Protein AF-A0A927DKB2-F1 (afdb_monomer_lite)

Secondary structure (DSSP, 8-state):
--SSGGGGGGSS-HHHHHHHHHHHHHHHHHHHHHHHHHHHHHHHHHHHHHHHHHHHHHHHHHHHT-HHHHHHHHHHHHHHHHHHHHHHT---

Radius of gyration: 25.29 Å; chains: 1; bounding box: 46×24×72 Å

Structure (mmCIF, N/CA/C/O backbone):
data_AF-A0A927DKB2-F1
#
_entry.id   AF-A0A927DKB2-F1
#
loop_
_atom_site.group_PDB
_atom_site.id
_atom_site.type_symbol
_atom_site.label_atom_id
_atom_site.label_alt_id
_atom_site.label_comp_id
_atom_site.label_asym_id
_atom_site.label_entity_id
_atom_site.label_seq_id
_atom_site.pdbx_PDB_ins_code
_atom_site.Cartn_x
_atom_site.Cartn_y
_atom_site.Cartn_z
_atom_site.occupancy
_atom_site.B_iso_or_equiv
_atom_site.auth_seq_id
_atom_site.auth_comp_id
_atom_site.auth_asym_id
_atom_site.auth_atom_id
_atom_site.pdbx_PDB_model_num
ATOM 1 N N . MET A 1 1 ? 25.468 12.062 -27.388 1.00 48.03 1 MET A N 1
ATOM 2 C CA . MET A 1 1 ? 24.693 10.964 -28.015 1.00 48.03 1 MET A CA 1
ATOM 3 C C . MET A 1 1 ? 23.628 11.417 -29.028 1.00 48.03 1 MET A C 1
ATOM 5 O O . MET A 1 1 ? 23.107 10.570 -29.729 1.00 48.03 1 MET A O 1
ATOM 9 N N . GLN A 1 2 ? 23.324 12.715 -29.195 1.00 50.22 2 GLN A N 1
ATOM 10 C CA . GLN A 1 2 ? 22.461 13.201 -30.299 1.00 50.22 2 GLN A CA 1
ATOM 11 C C . GLN A 1 2 ? 23.221 13.535 -31.597 1.00 50.22 2 GLN A C 1
ATOM 13 O O . GLN A 1 2 ? 22.604 13.713 -32.638 1.00 50.22 2 GLN A O 1
ATOM 18 N N . ARG A 1 3 ? 24.560 13.607 -31.554 1.00 53.00 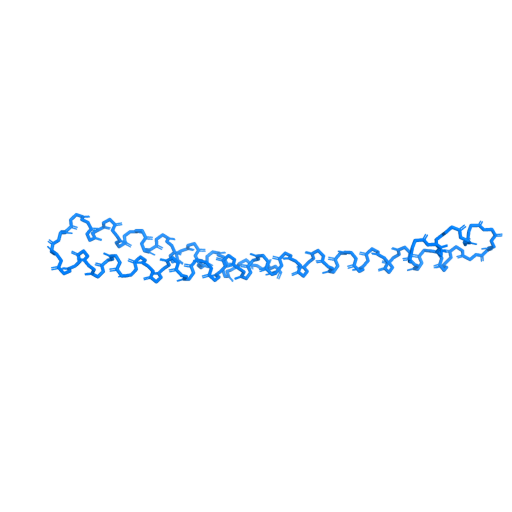3 ARG A N 1
ATOM 19 C CA . ARG A 1 3 ? 25.395 14.049 -32.687 1.00 53.00 3 ARG A CA 1
ATOM 20 C C . ARG A 1 3 ? 25.713 12.970 -33.727 1.00 53.00 3 ARG A C 1
ATOM 22 O O . ARG A 1 3 ? 26.120 13.321 -34.824 1.00 53.00 3 ARG A O 1
ATOM 29 N N . GLU A 1 4 ? 25.521 11.688 -33.421 1.00 51.84 4 GLU A N 1
ATOM 30 C CA . GLU A 1 4 ? 25.886 10.602 -34.351 1.00 51.84 4 GLU A CA 1
ATOM 31 C C . GLU A 1 4 ? 24.764 10.230 -35.331 1.00 51.84 4 GLU A C 1
ATOM 33 O O . GLU A 1 4 ? 25.028 9.651 -36.381 1.00 51.84 4 GLU A O 1
ATOM 38 N N . ILE A 1 5 ? 23.520 10.622 -35.037 1.00 53.00 5 ILE A N 1
ATOM 39 C CA . ILE A 1 5 ? 22.356 10.353 -35.897 1.00 53.00 5 ILE A CA 1
ATOM 40 C C . ILE A 1 5 ? 22.413 11.210 -37.173 1.00 53.00 5 ILE A C 1
ATOM 42 O O . ILE A 1 5 ? 22.030 10.746 -38.241 1.00 53.00 5 ILE A O 1
ATOM 46 N N . SER A 1 6 ? 22.961 12.426 -37.096 1.00 53.16 6 SER A N 1
ATOM 47 C CA . SER A 1 6 ? 22.982 13.378 -38.217 1.00 53.16 6 SER A CA 1
ATOM 48 C C . SER A 1 6 ? 24.091 13.135 -39.251 1.00 53.16 6 SER A C 1
ATOM 50 O O . SER A 1 6 ? 24.076 13.767 -40.301 1.00 53.16 6 SER A O 1
ATOM 52 N N . TYR A 1 7 ? 25.060 12.246 -38.992 1.00 49.22 7 TYR A N 1
ATOM 53 C CA . TYR A 1 7 ? 26.189 12.009 -39.911 1.00 49.22 7 TYR A CA 1
ATOM 54 C C . TYR A 1 7 ? 25.989 10.791 -40.836 1.00 49.22 7 TYR A C 1
ATOM 56 O O . TYR A 1 7 ? 26.715 10.624 -41.814 1.00 49.22 7 TYR A O 1
ATOM 64 N N . ALA A 1 8 ? 24.992 9.941 -40.567 1.00 52.28 8 ALA A N 1
ATOM 65 C CA . ALA A 1 8 ? 24.772 8.695 -41.307 1.00 52.28 8 ALA A CA 1
ATOM 66 C C . ALA A 1 8 ? 23.892 8.838 -42.568 1.00 52.28 8 ALA A C 1
ATOM 68 O O . ALA A 1 8 ? 23.771 7.880 -43.325 1.00 52.28 8 ALA A O 1
ATOM 69 N N . GLU A 1 9 ? 23.312 10.014 -42.838 1.00 51.03 9 GLU A N 1
ATOM 70 C CA . GLU A 1 9 ? 22.420 10.228 -43.994 1.00 51.03 9 GLU A CA 1
ATOM 71 C C . GLU A 1 9 ? 23.150 10.314 -45.350 1.00 51.03 9 GLU A C 1
ATOM 73 O O . GLU A 1 9 ? 22.509 10.209 -46.391 1.00 51.03 9 GLU A O 1
ATOM 78 N N . LYS A 1 10 ? 24.483 10.476 -45.377 1.00 54.16 10 LYS A N 1
ATOM 79 C CA . LYS A 1 10 ? 25.239 10.715 -46.627 1.00 54.16 10 LYS A CA 1
ATOM 80 C C . LYS A 1 10 ? 26.025 9.532 -47.190 1.00 54.16 10 LYS A C 1
ATOM 82 O O . LYS A 1 10 ? 26.534 9.631 -48.303 1.00 54.16 10 LYS A O 1
ATOM 87 N N . HIS A 1 11 ? 26.112 8.415 -46.476 1.00 55.72 11 HIS A N 1
ATOM 88 C CA . HIS A 1 11 ? 26.804 7.222 -46.961 1.00 55.72 11 HIS A CA 1
ATOM 89 C C . HIS A 1 11 ? 25.939 5.997 -46.706 1.00 55.72 11 HIS A C 1
ATOM 91 O O . HIS A 1 11 ? 25.433 5.852 -45.603 1.00 55.72 11 HIS A O 1
ATOM 97 N N . ASN A 1 12 ? 25.802 5.152 -47.728 1.00 53.62 12 ASN A N 1
ATOM 98 C CA . ASN A 1 12 ? 25.053 3.895 -47.868 1.00 53.62 12 ASN A CA 1
ATOM 99 C C . ASN A 1 12 ? 25.103 2.915 -46.657 1.00 53.62 12 ASN A C 1
ATOM 101 O O . ASN A 1 12 ? 25.556 1.783 -46.775 1.00 53.62 12 ASN A O 1
ATOM 105 N N . ASN A 1 13 ? 24.656 3.354 -45.479 1.00 60.00 13 ASN A N 1
ATOM 106 C CA . ASN A 1 13 ? 24.736 2.680 -44.178 1.00 60.00 13 ASN A CA 1
ATOM 107 C C . ASN A 1 13 ? 23.368 2.696 -43.472 1.00 60.00 13 ASN A C 1
ATOM 109 O O . ASN A 1 13 ? 23.276 2.819 -42.249 1.00 60.00 13 ASN A O 1
ATOM 113 N N . GLN A 1 14 ? 22.295 2.562 -44.252 1.00 65.06 14 GLN A N 1
ATOM 114 C CA . GLN A 1 14 ? 20.909 2.520 -43.772 1.00 65.06 14 GLN A CA 1
ATOM 115 C C . GLN A 1 14 ? 20.720 1.455 -42.678 1.00 65.06 14 GLN A C 1
ATOM 117 O O . GLN A 1 14 ? 20.177 1.752 -41.620 1.00 65.06 14 GLN A O 1
ATOM 122 N N . HIS A 1 15 ? 21.330 0.276 -42.843 1.00 71.81 15 HIS A N 1
ATOM 123 C CA . HIS A 1 15 ? 21.340 -0.783 -41.826 1.00 71.81 15 HIS A CA 1
ATOM 124 C C . HIS A 1 15 ? 21.939 -0.354 -40.477 1.00 71.81 15 HIS A C 1
ATOM 126 O O . HIS A 1 15 ? 21.433 -0.730 -39.420 1.00 71.81 15 HIS A O 1
ATOM 132 N N . ARG A 1 16 ? 23.013 0.445 -40.489 1.00 70.06 16 ARG A N 1
ATOM 133 C CA . ARG A 1 16 ? 23.656 0.937 -39.261 1.00 70.06 16 ARG A CA 1
ATOM 134 C C . ARG A 1 16 ? 22.792 1.998 -38.580 1.00 70.06 16 ARG A C 1
ATOM 136 O O . ARG A 1 16 ? 22.708 2.025 -37.356 1.00 70.06 16 ARG A O 1
ATOM 143 N N . PHE A 1 17 ? 22.127 2.843 -39.363 1.00 68.75 17 PHE A N 1
ATOM 144 C CA . PHE A 1 17 ? 21.180 3.836 -38.861 1.00 68.75 17 PHE A CA 1
ATOM 145 C C . PHE A 1 17 ? 19.924 3.191 -38.254 1.00 68.75 17 PHE A C 1
ATOM 147 O O . PHE A 1 17 ? 19.519 3.563 -37.151 1.00 68.75 17 PHE A O 1
ATOM 154 N N . ASP A 1 18 ? 19.360 2.176 -38.910 1.00 76.94 18 ASP A N 1
ATOM 155 C CA . ASP A 1 18 ? 18.213 1.419 -38.397 1.00 76.94 18 ASP A CA 1
ATOM 156 C C . ASP A 1 18 ? 18.572 0.643 -37.123 1.00 76.94 18 ASP A C 1
ATOM 158 O O . ASP A 1 18 ? 17.795 0.632 -36.167 1.00 76.94 18 ASP A O 1
ATOM 162 N N . GLY A 1 19 ? 19.784 0.079 -37.053 1.00 78.81 19 GLY A N 1
ATOM 163 C CA . GLY A 1 19 ? 20.314 -0.555 -35.843 1.00 78.81 19 GLY A CA 1
ATOM 164 C C . GLY A 1 19 ? 20.432 0.415 -34.663 1.00 78.81 19 GLY A C 1
ATOM 165 O O . GLY A 1 19 ? 20.017 0.087 -33.553 1.00 78.81 19 GLY A O 1
ATOM 166 N N . LEU A 1 20 ? 20.918 1.638 -34.898 1.00 79.38 20 LEU A N 1
ATOM 167 C CA . LEU A 1 20 ? 20.999 2.678 -33.864 1.00 79.38 20 LEU A CA 1
ATOM 168 C C . LEU A 1 20 ? 19.614 3.158 -33.413 1.00 79.38 20 LEU A C 1
ATOM 170 O O . LEU A 1 20 ? 19.390 3.343 -32.217 1.00 79.38 20 LEU A O 1
ATOM 174 N N . LYS A 1 21 ? 18.662 3.328 -34.341 1.00 79.69 21 LYS A N 1
ATOM 175 C CA . LYS A 1 21 ? 17.270 3.658 -33.997 1.00 79.69 21 LYS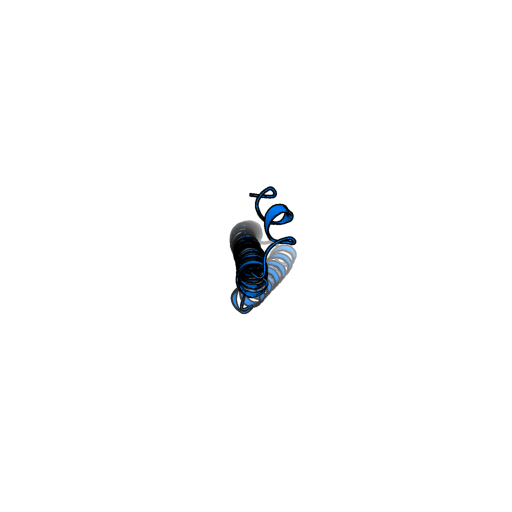 A CA 1
ATOM 176 C C . LYS A 1 21 ? 16.609 2.555 -33.173 1.00 79.69 21 LYS A C 1
ATOM 178 O O . LYS A 1 21 ? 15.923 2.870 -32.202 1.00 79.69 21 LYS A O 1
ATOM 183 N N . LYS A 1 22 ? 16.825 1.287 -33.536 1.00 82.50 22 LYS A N 1
ATOM 184 C CA . LYS A 1 22 ? 16.318 0.130 -32.791 1.00 82.50 22 LYS A CA 1
ATOM 185 C C . LY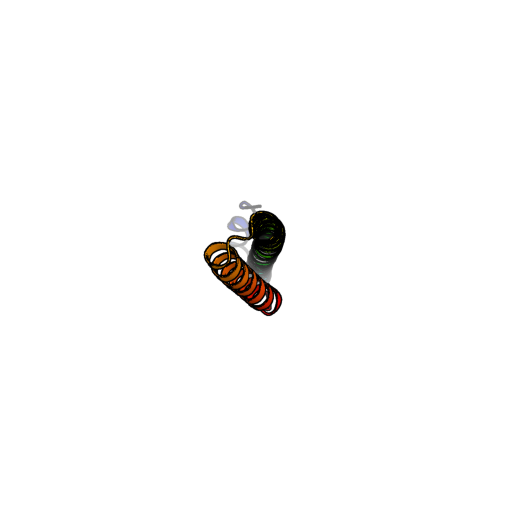S A 1 22 ? 16.914 0.079 -31.385 1.00 82.50 22 LYS A C 1
ATOM 187 O O . LYS A 1 22 ? 16.150 0.051 -30.430 1.00 82.50 22 LYS A O 1
ATOM 192 N N . ALA A 1 23 ? 18.235 0.184 -31.254 1.00 79.19 23 ALA A N 1
ATOM 193 C CA . ALA A 1 23 ? 18.905 0.206 -29.954 1.00 79.19 23 ALA A CA 1
ATOM 194 C C . ALA A 1 23 ? 18.424 1.375 -29.076 1.00 79.19 23 ALA A C 1
ATOM 196 O O . ALA A 1 23 ? 18.165 1.204 -27.889 1.00 79.19 23 ALA A O 1
ATOM 197 N N . LEU A 1 24 ? 18.236 2.564 -29.660 1.00 78.88 24 LEU A N 1
ATOM 198 C CA . LEU A 1 24 ? 17.705 3.717 -28.932 1.00 78.88 24 LEU A CA 1
ATOM 199 C C . LEU A 1 24 ? 16.270 3.481 -28.446 1.00 78.88 24 LEU A C 1
ATOM 201 O O . LEU A 1 24 ? 15.919 3.919 -27.351 1.00 78.88 24 LEU A O 1
ATOM 205 N N . ARG A 1 25 ? 15.438 2.823 -29.259 1.00 81.88 25 ARG A N 1
ATOM 206 C CA . ARG A 1 25 ? 14.074 2.459 -28.875 1.00 81.88 25 ARG A CA 1
ATOM 207 C C . ARG A 1 25 ? 14.079 1.418 -27.760 1.00 81.88 25 ARG A C 1
ATOM 209 O O . ARG A 1 25 ? 13.428 1.646 -26.756 1.00 81.88 25 ARG A O 1
ATOM 216 N N . GLU A 1 26 ? 14.871 0.359 -27.886 1.00 80.50 26 GLU A N 1
ATOM 21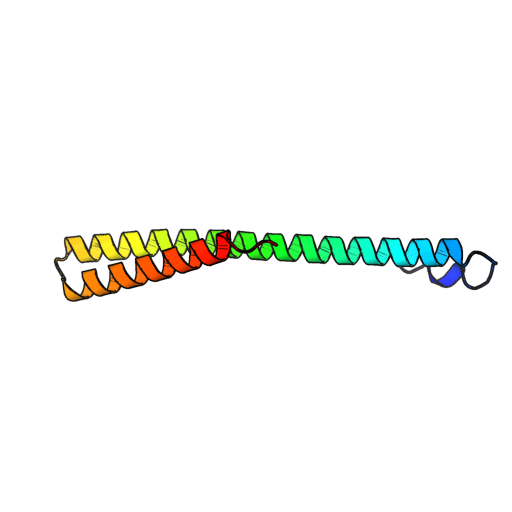7 C CA . GLU A 1 26 ? 14.986 -0.691 -26.866 1.00 80.50 26 GLU A CA 1
ATOM 218 C C . GLU A 1 26 ? 15.477 -0.142 -25.520 1.00 80.50 26 GLU A C 1
ATOM 220 O O . GLU A 1 26 ? 14.923 -0.487 -24.481 1.00 80.50 26 GLU A O 1
ATOM 225 N N . VAL A 1 27 ? 16.455 0.773 -25.520 1.00 78.31 27 VAL A N 1
ATOM 226 C CA . VAL A 1 27 ? 16.905 1.441 -24.286 1.00 78.31 27 VAL A CA 1
ATOM 227 C C . VAL A 1 27 ? 15.778 2.268 -23.664 1.00 78.31 27 VAL A C 1
ATOM 229 O O . VAL A 1 27 ? 15.568 2.197 -22.457 1.00 78.31 27 VAL A O 1
ATOM 232 N N . LYS A 1 28 ? 15.029 3.036 -24.464 1.00 76.19 28 LYS A N 1
ATOM 233 C CA . LYS A 1 28 ? 13.896 3.832 -23.963 1.00 76.19 28 LYS A CA 1
ATOM 234 C C . LYS A 1 28 ? 12.763 2.961 -23.424 1.00 76.19 28 LYS A C 1
ATOM 236 O O . LYS A 1 28 ? 12.228 3.271 -22.360 1.00 76.19 28 LYS A O 1
ATOM 241 N N . ASP A 1 29 ? 12.418 1.898 -24.139 1.00 77.19 29 ASP A N 1
ATOM 242 C CA . ASP A 1 29 ? 11.357 0.967 -23.759 1.00 77.19 29 ASP A CA 1
ATOM 243 C C . ASP A 1 29 ? 11.741 0.245 -22.453 1.00 77.19 29 ASP A C 1
ATOM 245 O O . ASP A 1 29 ? 10.961 0.252 -21.504 1.00 77.19 29 ASP A O 1
ATOM 249 N N . ASN A 1 30 ? 12.983 -0.242 -22.331 1.00 77.00 30 ASN A N 1
ATOM 250 C CA . ASN A 1 30 ? 13.489 -0.868 -21.103 1.00 77.00 30 ASN A CA 1
ATOM 251 C C . ASN A 1 30 ? 13.543 0.112 -19.914 1.00 77.00 30 ASN A C 1
ATOM 253 O O . ASN A 1 30 ? 13.145 -0.222 -18.802 1.00 77.00 30 ASN A O 1
ATOM 257 N N . CYS A 1 31 ? 13.983 1.357 -20.128 1.00 75.50 31 CYS A N 1
ATOM 258 C CA . CYS A 1 31 ? 13.946 2.372 -19.071 1.00 75.50 31 CYS A CA 1
ATOM 259 C C . CYS A 1 31 ? 12.513 2.686 -18.609 1.00 75.50 31 CYS A C 1
ATOM 261 O O . CYS A 1 31 ? 12.300 2.955 -17.428 1.00 75.50 31 CYS A O 1
ATOM 263 N N . THR A 1 32 ? 11.539 2.661 -19.524 1.00 80.94 32 THR A N 1
ATOM 264 C CA . THR A 1 32 ? 10.124 2.900 -19.202 1.00 80.94 32 THR A CA 1
ATOM 265 C C . THR A 1 32 ? 9.545 1.743 -18.388 1.00 80.94 32 THR A C 1
ATOM 267 O O . THR A 1 32 ? 8.884 1.991 -17.382 1.00 80.94 32 THR A O 1
ATOM 270 N N . ASP A 1 33 ? 9.857 0.501 -18.768 1.00 84.19 33 ASP A N 1
ATOM 271 C CA . ASP A 1 33 ? 9.484 -0.717 -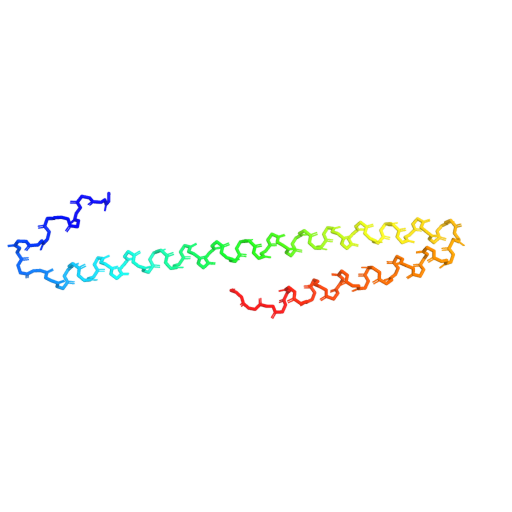18.033 1.00 84.19 33 ASP A CA 1
ATOM 272 C C . ASP A 1 33 ? 10.081 -0.728 -16.618 1.00 84.19 33 ASP A C 1
ATOM 274 O O . ASP A 1 33 ? 9.376 -0.896 -15.624 1.00 84.19 33 ASP A O 1
ATOM 278 N N . SER A 1 34 ? 11.379 -0.426 -16.505 1.00 85.50 34 SER A N 1
ATOM 279 C CA . SER A 1 34 ? 12.072 -0.356 -15.217 1.00 85.50 34 SER A CA 1
ATOM 280 C C . SER A 1 34 ? 11.456 0.687 -14.284 1.00 85.50 34 SER A C 1
ATOM 282 O O . SER A 1 34 ? 11.273 0.413 -13.097 1.00 85.50 34 SER A O 1
ATOM 284 N N . LYS A 1 35 ? 11.096 1.862 -14.815 1.00 88.56 35 LYS A N 1
ATOM 285 C CA . LYS A 1 35 ? 10.420 2.896 -14.029 1.00 88.56 35 LYS A CA 1
ATOM 286 C C . LYS A 1 35 ? 9.026 2.448 -13.588 1.00 88.56 35 LYS A C 1
ATOM 288 O O . LYS A 1 35 ? 8.685 2.624 -12.427 1.00 88.56 35 LYS A O 1
ATOM 293 N N . LEU A 1 36 ? 8.250 1.832 -14.479 1.00 89.31 36 LEU A N 1
ATOM 294 C CA . LEU A 1 36 ? 6.913 1.335 -14.151 1.00 89.31 36 LEU A CA 1
ATOM 295 C C . LEU A 1 36 ? 6.950 0.303 -13.015 1.00 89.31 36 LEU A C 1
ATOM 297 O O . LEU A 1 36 ? 6.126 0.365 -12.103 1.00 89.31 36 LEU A O 1
ATOM 301 N N . ARG A 1 37 ? 7.935 -0.602 -13.032 1.00 89.88 37 ARG A N 1
ATOM 302 C CA . ARG A 1 37 ? 8.159 -1.567 -11.945 1.00 89.88 37 ARG A CA 1
ATOM 303 C C . ARG A 1 37 ? 8.554 -0.901 -10.635 1.00 89.88 37 ARG A C 1
ATOM 305 O O . ARG A 1 37 ? 8.054 -1.306 -9.591 1.00 89.88 37 ARG A O 1
ATOM 312 N N . ALA A 1 38 ? 9.422 0.108 -10.680 1.00 92.00 38 ALA A N 1
ATOM 313 C CA . ALA A 1 38 ? 9.818 0.853 -9.488 1.00 92.00 38 ALA A CA 1
ATOM 314 C C . ALA A 1 38 ? 8.616 1.573 -8.853 1.00 92.00 38 ALA A C 1
ATOM 316 O O . ALA A 1 38 ? 8.346 1.369 -7.672 1.00 92.00 38 ALA A O 1
ATOM 317 N N . ASP A 1 39 ? 7.837 2.307 -9.655 1.00 91.94 39 ASP A N 1
ATOM 318 C CA . ASP A 1 39 ? 6.618 2.993 -9.203 1.00 91.94 39 ASP A CA 1
ATOM 319 C C . ASP A 1 39 ? 5.589 1.990 -8.636 1.00 91.94 39 ASP A C 1
ATOM 321 O O . ASP A 1 39 ? 4.823 2.292 -7.720 1.00 91.94 39 ASP A O 1
ATOM 325 N N . HIS A 1 40 ? 5.539 0.772 -9.185 1.00 93.50 40 HIS A N 1
ATOM 326 C CA . HIS A 1 40 ? 4.670 -0.286 -8.679 1.00 93.50 40 HIS A CA 1
ATOM 327 C C . HIS A 1 40 ? 5.138 -0.842 -7.326 1.00 93.50 40 HIS A C 1
ATOM 329 O O . HIS A 1 40 ? 4.321 -1.022 -6.421 1.00 93.50 40 HIS A O 1
ATOM 335 N N . GLN A 1 41 ? 6.441 -1.078 -7.165 1.00 93.94 41 GLN A N 1
ATOM 336 C CA . GLN A 1 41 ? 7.023 -1.518 -5.895 1.00 93.94 41 GLN A CA 1
ATOM 337 C C . GLN A 1 41 ? 6.857 -0.468 -4.793 1.00 93.94 41 GLN A C 1
ATOM 339 O O . GLN A 1 41 ? 6.564 -0.835 -3.656 1.00 93.94 41 GLN A O 1
ATOM 344 N N . GLU A 1 42 ? 6.988 0.817 -5.128 1.00 95.81 42 GLU A N 1
ATOM 345 C CA . GLU A 1 42 ? 6.730 1.927 -4.205 1.00 95.81 42 GLU A CA 1
ATOM 346 C C . GLU A 1 42 ? 5.286 1.889 -3.691 1.00 95.81 42 GLU A C 1
ATOM 348 O O . GLU A 1 42 ? 5.071 1.847 -2.484 1.00 95.81 42 GLU A O 1
ATOM 353 N N . LYS A 1 43 ? 4.296 1.744 -4.582 1.00 95.75 43 LYS A N 1
ATOM 354 C CA . LYS A 1 43 ? 2.881 1.609 -4.185 1.00 95.75 43 LYS A CA 1
ATOM 355 C C . LYS A 1 43 ? 2.618 0.408 -3.279 1.00 95.75 43 LYS A C 1
ATOM 357 O O . LYS A 1 43 ? 1.800 0.489 -2.368 1.00 95.75 43 LYS A O 1
ATOM 362 N N . ILE A 1 44 ? 3.288 -0.720 -3.522 1.00 96.06 44 ILE A N 1
ATOM 363 C CA . ILE A 1 44 ? 3.187 -1.895 -2.645 1.00 96.06 44 ILE A CA 1
ATOM 364 C C . ILE A 1 44 ? 3.747 -1.581 -1.253 1.00 96.06 44 ILE A C 1
ATOM 366 O O . ILE A 1 44 ? 3.166 -2.015 -0.257 1.00 96.06 44 ILE A O 1
ATOM 370 N N . ALA A 1 45 ? 4.867 -0.859 -1.171 1.00 97.12 45 ALA A N 1
ATOM 371 C CA . ALA A 1 45 ? 5.455 -0.454 0.102 1.00 97.12 45 ALA A CA 1
ATOM 372 C C . ALA A 1 45 ? 4.528 0.507 0.863 1.00 97.12 45 ALA A C 1
ATOM 374 O O . ALA A 1 45 ? 4.191 0.230 2.011 1.00 97.12 45 ALA A O 1
ATOM 375 N N . GLU A 1 46 ? 4.020 1.545 0.194 1.00 97.31 4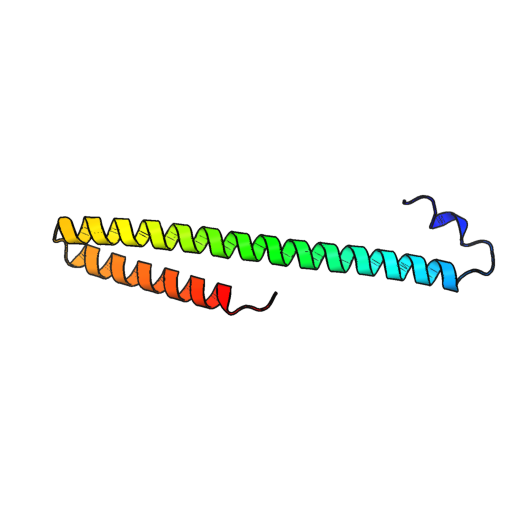6 GLU A N 1
ATOM 376 C CA . GLU A 1 46 ? 3.051 2.489 0.767 1.00 97.31 46 GLU A CA 1
ATOM 377 C C . GLU A 1 46 ? 1.796 1.773 1.290 1.00 97.31 46 GLU A C 1
ATOM 379 O O . GLU A 1 46 ? 1.346 2.025 2.407 1.00 97.31 46 GLU A O 1
ATOM 384 N N . GLN A 1 47 ? 1.255 0.815 0.527 1.00 97.88 47 GLN A N 1
ATOM 385 C CA . GLN A 1 47 ? 0.076 0.062 0.954 1.00 97.88 47 GLN A CA 1
ATOM 386 C C . GLN A 1 47 ? 0.354 -0.821 2.181 1.00 97.88 47 GLN A C 1
ATOM 388 O O . GLN A 1 47 ? -0.525 -1.008 3.029 1.00 97.88 47 GLN A O 1
ATOM 393 N N . LYS A 1 48 ? 1.568 -1.378 2.294 1.00 97.44 48 LYS A N 1
ATOM 394 C CA . LYS A 1 48 ? 1.997 -2.149 3.472 1.00 97.44 48 LYS A CA 1
ATOM 395 C C . LYS A 1 48 ? 2.101 -1.264 4.710 1.00 97.44 48 LYS A C 1
ATOM 397 O O . LYS A 1 48 ? 1.664 -1.697 5.780 1.00 97.44 48 LYS A O 1
ATOM 402 N N . ASP A 1 49 ? 2.606 -0.045 4.553 1.00 98.12 49 ASP A N 1
ATOM 403 C CA . ASP A 1 49 ? 2.671 0.940 5.632 1.00 98.12 49 ASP A CA 1
ATOM 404 C C . ASP A 1 49 ? 1.262 1.366 6.071 1.00 98.12 49 ASP A C 1
ATOM 406 O O . ASP A 1 49 ? 0.960 1.325 7.266 1.00 98.12 49 ASP A O 1
ATOM 410 N N . GLU A 1 50 ? 0.340 1.625 5.134 1.00 97.12 50 GLU A N 1
ATOM 411 C CA . GLU A 1 50 ? -1.060 1.911 5.480 1.00 97.12 50 GLU A CA 1
ATOM 412 C C . GLU A 1 50 ? -1.692 0.750 6.267 1.00 97.12 50 GLU A C 1
ATOM 414 O O . GLU A 1 50 ? -2.353 0.967 7.283 1.00 97.12 50 GLU A O 1
ATOM 419 N N . ILE A 1 51 ? -1.483 -0.502 5.849 1.00 98.31 51 ILE A N 1
ATOM 420 C CA . ILE A 1 51 ? -1.994 -1.670 6.584 1.00 98.31 51 ILE A CA 1
ATOM 421 C C . ILE A 1 51 ? -1.450 -1.701 8.019 1.00 98.31 51 ILE A C 1
ATOM 423 O O . ILE A 1 51 ? -2.189 -2.058 8.943 1.00 98.31 51 ILE A O 1
ATOM 427 N N . ALA A 1 52 ? -0.181 -1.342 8.227 1.00 98.00 52 ALA A N 1
ATOM 428 C CA . ALA A 1 52 ? 0.408 -1.273 9.559 1.00 98.00 52 ALA A CA 1
ATOM 429 C C . ALA A 1 52 ? -0.274 -0.197 10.423 1.00 98.00 52 ALA A C 1
ATOM 431 O O . ALA A 1 52 ? -0.687 -0.500 11.547 1.00 98.00 52 ALA A O 1
ATOM 432 N N . GLU A 1 53 ? -0.491 1.005 9.885 1.00 97.56 53 GLU A N 1
ATOM 433 C CA . GLU A 1 53 ? -1.216 2.082 10.574 1.00 97.56 53 GLU A CA 1
ATOM 434 C C . GLU A 1 53 ? -2.662 1.677 10.905 1.00 97.56 53 GLU A C 1
ATOM 436 O O . GLU A 1 53 ? -3.126 1.824 12.038 1.00 97.56 53 GLU A O 1
ATOM 441 N N . ARG A 1 54 ? -3.379 1.067 9.953 1.00 97.19 54 ARG A N 1
ATOM 442 C CA . ARG A 1 54 ? -4.762 0.594 10.152 1.00 97.19 54 ARG A CA 1
ATOM 443 C C . ARG A 1 54 ? -4.867 -0.470 11.243 1.00 97.19 54 ARG A C 1
ATOM 445 O O . ARG A 1 54 ? -5.869 -0.515 11.959 1.00 97.19 54 ARG A O 1
ATOM 452 N N . ARG A 1 55 ? -3.853 -1.331 11.385 1.00 97.75 55 ARG A N 1
ATOM 453 C CA . ARG A 1 55 ? -3.784 -2.315 12.478 1.00 97.75 55 ARG A CA 1
ATOM 454 C C . ARG A 1 55 ? -3.613 -1.639 13.833 1.00 97.75 55 ARG A C 1
ATOM 456 O O . ARG A 1 55 ? -4.261 -2.065 14.787 1.00 97.75 55 ARG A O 1
ATOM 463 N N . GLN A 1 56 ? -2.792 -0.593 13.915 1.00 97.75 56 GLN A N 1
ATOM 464 C CA . GLN A 1 56 ? -2.629 0.190 15.143 1.00 97.75 56 GLN A CA 1
ATOM 465 C C . GLN A 1 56 ? -3.925 0.919 15.519 1.00 97.75 56 GLN A C 1
ATOM 467 O O . GLN A 1 56 ? -4.390 0.780 16.648 1.00 97.75 56 GLN A O 1
ATOM 472 N N . ASP A 1 57 ? -4.571 1.585 14.559 1.00 94.88 57 ASP A N 1
ATOM 473 C CA . ASP A 1 57 ? -5.883 2.223 14.744 1.00 94.88 57 ASP A CA 1
ATOM 474 C C . ASP A 1 57 ? -6.940 1.242 15.278 1.00 94.88 57 ASP A C 1
ATOM 476 O O . ASP A 1 57 ? -7.771 1.580 16.128 1.00 94.88 57 ASP A O 1
ATOM 480 N N . LEU A 1 58 ? -6.958 0.024 14.727 1.00 97.44 58 LEU A N 1
ATOM 481 C CA . LEU A 1 58 ? -7.878 -1.022 15.147 1.00 97.44 58 LEU A CA 1
ATOM 482 C C . LEU A 1 58 ? -7.588 -1.473 16.580 1.00 97.44 58 LEU A C 1
ATOM 484 O O . LEU A 1 58 ? -8.523 -1.658 17.358 1.00 97.44 58 LEU A O 1
ATOM 488 N N . GLN A 1 59 ? -6.315 -1.645 16.928 1.00 96.94 59 GLN A N 1
ATOM 489 C CA . GLN A 1 59 ? -5.904 -2.019 18.275 1.00 96.94 59 GLN A CA 1
ATOM 490 C C . GLN A 1 59 ? -6.317 -0.952 19.298 1.00 96.94 59 GLN A C 1
ATOM 492 O O . GLN A 1 59 ? -6.937 -1.284 20.306 1.00 96.94 59 GLN A O 1
ATOM 497 N N . GLU A 1 60 ? -6.090 0.328 19.002 1.00 95.56 60 GLU A N 1
ATOM 498 C CA . GLU A 1 60 ? -6.514 1.432 19.869 1.00 95.56 60 GLU A CA 1
ATOM 499 C C . GLU A 1 60 ? -8.047 1.477 20.029 1.00 95.56 60 GLU A C 1
ATOM 501 O O . GLU A 1 60 ? -8.570 1.707 21.122 1.00 95.56 60 GLU A O 1
ATOM 506 N N . ALA A 1 61 ? -8.802 1.220 18.953 1.00 96.19 61 ALA A N 1
ATOM 507 C CA . ALA A 1 61 ? -10.261 1.130 19.024 1.00 96.19 61 ALA A CA 1
ATOM 508 C C . ALA A 1 61 ? -10.730 -0.055 19.891 1.00 96.19 61 ALA A C 1
ATOM 510 O O . ALA A 1 61 ? -11.697 0.092 20.643 1.00 96.19 61 ALA A O 1
ATOM 511 N N . LYS A 1 62 ? -10.031 -1.199 19.818 1.00 96.06 62 LYS A N 1
ATOM 512 C CA . LYS A 1 62 ? -10.283 -2.385 20.654 1.00 96.06 62 LYS A CA 1
ATOM 513 C C . LYS A 1 62 ? -10.030 -2.099 22.129 1.00 96.06 62 LYS A C 1
ATOM 515 O O . LYS A 1 62 ? -10.863 -2.454 22.956 1.00 96.06 62 LYS A O 1
ATOM 520 N N . GLU A 1 63 ? -8.949 -1.397 22.450 1.00 97.12 63 GLU A N 1
ATOM 521 C CA . GLU A 1 63 ? -8.619 -0.993 23.823 1.00 97.12 63 GLU A CA 1
ATOM 522 C C . GLU A 1 63 ? -9.645 -0.023 24.415 1.00 97.12 63 GLU A C 1
ATOM 524 O O . GLU A 1 63 ? -9.994 -0.124 25.589 1.00 97.12 63 GLU A O 1
ATOM 529 N N . LYS A 1 64 ? -10.184 0.884 23.593 1.00 95.88 64 LYS A N 1
ATOM 530 C CA . LYS A 1 64 ? -11.243 1.818 24.008 1.00 95.88 64 LYS A CA 1
ATOM 531 C C . LYS A 1 64 ? -12.630 1.173 24.103 1.00 95.88 64 LYS A C 1
ATOM 533 O O . LYS A 1 64 ? -13.541 1.805 24.633 1.00 95.88 64 LYS A O 1
ATOM 538 N N . GLY A 1 65 ? -12.810 -0.046 23.588 1.00 95.12 65 GLY A N 1
ATOM 539 C CA . GLY A 1 65 ? -14.083 -0.773 23.625 1.00 95.12 65 GLY A CA 1
ATOM 540 C C . GLY A 1 65 ? -15.195 -0.163 22.762 1.00 95.12 65 GLY A C 1
ATOM 541 O O . GLY A 1 65 ? -16.373 -0.429 22.996 1.00 95.12 65 GLY A O 1
ATOM 542 N N . ASP A 1 66 ? -14.852 0.662 21.771 1.00 94.38 66 ASP A N 1
ATOM 543 C CA . ASP A 1 66 ? -15.831 1.317 20.897 1.00 94.38 66 ASP A CA 1
ATOM 544 C C . ASP A 1 66 ? -16.203 0.388 19.732 1.00 94.38 66 ASP A C 1
ATOM 546 O O . ASP A 1 66 ? -15.531 0.355 18.699 1.00 94.38 66 ASP A O 1
ATOM 550 N N . ALA A 1 67 ? -17.268 -0.397 19.911 1.00 94.88 67 ALA A N 1
ATOM 551 C CA . ALA A 1 67 ? -17.698 -1.422 18.956 1.00 94.88 67 ALA A CA 1
ATOM 552 C C . ALA A 1 67 ? -17.973 -0.877 17.541 1.00 94.88 67 ALA A C 1
ATOM 554 O O . ALA A 1 67 ? -17.639 -1.536 16.554 1.00 94.88 67 ALA A O 1
ATOM 555 N N . GLU A 1 68 ? -18.533 0.331 17.425 1.00 95.31 68 GLU A N 1
ATOM 556 C CA . GLU A 1 68 ? -18.796 0.959 16.127 1.00 95.31 68 GLU A CA 1
ATOM 557 C C . GLU A 1 68 ? -17.481 1.315 15.423 1.00 95.31 68 GLU A C 1
ATOM 559 O O . GLU A 1 68 ? -17.287 1.010 14.239 1.00 95.31 68 GLU A O 1
ATOM 564 N N . LYS A 1 69 ? -16.532 1.913 16.157 1.00 95.31 69 LYS A N 1
ATOM 565 C CA . LYS A 1 69 ? -15.207 2.211 15.603 1.00 95.31 69 LYS A CA 1
ATOM 566 C C . LYS A 1 69 ? -14.443 0.946 15.249 1.00 95.31 69 LYS A C 1
ATOM 568 O O . LYS A 1 69 ? -13.830 0.929 14.186 1.00 95.31 69 LYS A O 1
ATOM 573 N N . ILE A 1 70 ? -14.493 -0.096 16.078 1.00 97.31 70 ILE A N 1
ATOM 574 C CA . ILE A 1 70 ? -13.839 -1.382 15.800 1.00 97.31 70 ILE A CA 1
ATOM 575 C C . ILE A 1 70 ? -14.332 -1.931 14.461 1.00 97.31 70 ILE A C 1
ATOM 577 O O . ILE A 1 70 ? -13.519 -2.115 13.559 1.00 97.31 70 ILE A O 1
ATOM 581 N N . ALA A 1 71 ? -15.649 -2.070 14.276 1.00 97.62 71 ALA A N 1
ATOM 582 C CA . ALA A 1 71 ? -16.219 -2.589 13.031 1.00 97.62 71 ALA A CA 1
ATOM 583 C C . ALA A 1 71 ? -15.803 -1.756 11.804 1.00 97.62 71 ALA A C 1
ATOM 585 O O . ALA A 1 71 ? -15.438 -2.293 10.754 1.00 97.62 71 ALA A O 1
ATOM 586 N N . LYS A 1 72 ? -15.789 -0.422 11.937 1.00 97.56 72 LYS A N 1
ATOM 587 C CA . LYS A 1 72 ? -15.344 0.481 10.867 1.00 97.56 72 LYS A CA 1
ATOM 588 C C . LYS A 1 72 ? -13.855 0.326 10.545 1.00 97.56 72 LYS A C 1
ATOM 590 O O . LYS A 1 72 ? -13.484 0.401 9.374 1.00 97.56 72 LYS A O 1
ATOM 595 N N . ARG A 1 73 ? -12.995 0.152 11.553 1.00 97.38 73 ARG A N 1
ATOM 596 C CA . ARG A 1 73 ? -11.545 -0.026 11.365 1.00 97.38 73 ARG A CA 1
ATOM 597 C C . ARG A 1 73 ? -11.215 -1.403 10.792 1.00 97.38 73 ARG A C 1
ATOM 599 O O . ARG A 1 73 ? -10.371 -1.468 9.908 1.00 97.38 73 ARG A O 1
ATOM 606 N N . GLU A 1 74 ? -11.912 -2.460 11.210 1.00 97.75 74 GLU A N 1
ATOM 607 C CA . GLU A 1 74 ? -11.755 -3.809 10.639 1.00 97.75 74 GLU A CA 1
ATOM 608 C C . GLU A 1 74 ? -12.091 -3.824 9.152 1.00 97.75 74 GLU A C 1
ATOM 610 O O . GLU A 1 74 ? -11.299 -4.319 8.353 1.00 97.75 74 GLU A O 1
ATOM 615 N N . ARG A 1 75 ? -13.206 -3.194 8.761 1.00 98.19 75 ARG A N 1
ATOM 616 C CA . ARG A 1 75 ? -13.569 -3.071 7.347 1.00 98.19 75 ARG A CA 1
ATOM 617 C C . ARG A 1 75 ? -12.492 -2.349 6.533 1.00 98.19 75 ARG A C 1
ATOM 619 O O . ARG A 1 75 ? -12.106 -2.838 5.481 1.00 98.19 75 ARG A O 1
ATOM 626 N N . LYS A 1 76 ? -11.987 -1.213 7.024 1.00 97.00 76 LYS A N 1
ATOM 627 C CA . LYS A 1 76 ? -10.935 -0.452 6.327 1.00 97.00 76 LYS A CA 1
ATOM 628 C C . LYS A 1 76 ? -9.618 -1.214 6.227 1.00 97.00 76 LYS A C 1
ATOM 630 O O . LYS A 1 76 ? -8.924 -1.105 5.226 1.00 97.00 76 LYS A O 1
ATOM 635 N N . LEU A 1 77 ? -9.265 -1.960 7.272 1.00 98.12 77 LEU A N 1
ATOM 636 C CA . LEU A 1 77 ? -8.089 -2.818 7.253 1.00 98.12 77 LEU A CA 1
ATOM 637 C C . LEU A 1 77 ? -8.234 -3.908 6.185 1.00 98.12 77 LEU A C 1
ATOM 639 O O . LEU A 1 77 ? -7.292 -4.137 5.435 1.00 98.12 77 LEU A O 1
ATOM 643 N N . GLN A 1 78 ? -9.411 -4.531 6.088 1.00 98.06 78 GLN A N 1
ATOM 644 C CA . GLN A 1 78 ? -9.688 -5.530 5.060 1.00 98.06 78 GLN A CA 1
ATOM 645 C C . GLN A 1 78 ? -9.613 -4.929 3.649 1.00 98.06 78 GLN A C 1
ATOM 647 O O . GLN A 1 78 ? -8.954 -5.504 2.790 1.00 98.06 78 GLN A O 1
ATOM 652 N N . GLU A 1 79 ? -10.218 -3.757 3.426 1.00 97.62 79 GLU A N 1
ATOM 653 C CA . GLU A 1 79 ? -10.157 -3.042 2.141 1.00 97.62 79 GLU A CA 1
ATOM 654 C C . GLU A 1 79 ? -8.695 -2.780 1.719 1.00 97.62 79 GLU A C 1
ATOM 656 O O . GLU A 1 79 ? -8.303 -3.141 0.612 1.00 97.62 79 GLU A O 1
ATOM 661 N N . ALA A 1 80 ? -7.850 -2.279 2.628 1.00 97.62 80 ALA A N 1
ATOM 662 C CA . ALA A 1 80 ? -6.423 -2.059 2.362 1.00 97.62 80 ALA A CA 1
ATOM 663 C C . ALA A 1 80 ? -5.654 -3.364 2.062 1.00 97.62 80 ALA A C 1
ATOM 665 O O . ALA A 1 80 ? -4.756 -3.395 1.220 1.00 97.62 80 ALA A O 1
ATOM 666 N N . GLN A 1 81 ? -5.997 -4.468 2.736 1.00 97.50 81 GLN A N 1
ATOM 667 C CA . GLN A 1 81 ? -5.401 -5.783 2.471 1.00 97.50 81 GLN A CA 1
ATOM 668 C C . GLN A 1 81 ? -5.804 -6.342 1.101 1.00 97.50 81 GLN A C 1
ATOM 670 O O . GLN A 1 81 ? -4.974 -6.950 0.421 1.00 97.50 81 GLN A O 1
ATOM 675 N N . ASP A 1 82 ? -7.052 -6.127 0.687 1.00 97.94 82 ASP A N 1
ATOM 676 C CA . ASP A 1 82 ? -7.541 -6.533 -0.629 1.00 97.94 82 ASP A CA 1
ATOM 677 C C . ASP A 1 82 ? -6.884 -5.701 -1.742 1.00 97.94 82 ASP A C 1
ATOM 679 O O . ASP A 1 82 ? -6.491 -6.255 -2.773 1.00 97.94 82 ASP A O 1
ATOM 683 N N . GLU A 1 83 ? -6.678 -4.400 -1.516 1.00 95.88 83 GLU A N 1
ATOM 684 C CA . GLU A 1 83 ? -5.926 -3.524 -2.421 1.00 95.88 83 GLU A CA 1
ATOM 685 C C . GLU A 1 83 ? -4.462 -3.951 -2.547 1.00 95.88 83 GLU A C 1
ATOM 687 O O . GLU A 1 83 ? -3.965 -4.082 -3.668 1.00 95.88 83 GLU A O 1
ATOM 692 N N . LEU A 1 84 ? -3.789 -4.273 -1.434 1.00 96.62 84 LEU A N 1
ATOM 693 C CA . LEU A 1 84 ? -2.431 -4.820 -1.478 1.00 96.62 84 LEU A CA 1
ATOM 694 C C . LEU A 1 84 ? -2.378 -6.103 -2.309 1.00 96.62 84 LEU A C 1
ATOM 696 O O . LEU A 1 84 ? -1.514 -6.242 -3.171 1.00 96.62 84 LEU A O 1
ATOM 700 N N . LYS A 1 85 ? -3.318 -7.026 -2.095 1.00 96.50 85 LYS A N 1
ATOM 701 C CA . LYS A 1 85 ? -3.382 -8.275 -2.860 1.00 96.50 85 LYS A CA 1
ATOM 702 C C . LYS A 1 85 ? -3.608 -8.014 -4.350 1.00 96.50 85 LYS A C 1
ATOM 704 O O . LYS A 1 85 ? -3.038 -8.708 -5.188 1.00 96.50 85 LYS A O 1
ATOM 709 N N . ALA A 1 86 ? -4.430 -7.023 -4.689 1.00 95.19 86 ALA A N 1
ATOM 710 C CA . ALA A 1 86 ? -4.654 -6.617 -6.071 1.00 95.19 86 ALA A CA 1
ATOM 711 C C . ALA A 1 86 ? -3.411 -5.967 -6.695 1.00 95.19 86 ALA A C 1
ATOM 713 O O . ALA A 1 86 ? -3.174 -6.162 -7.885 1.00 95.19 86 ALA A O 1
ATOM 714 N N . LEU A 1 87 ? -2.621 -5.216 -5.920 1.00 93.75 87 LEU A N 1
ATOM 715 C CA . LEU A 1 87 ? -1.333 -4.685 -6.361 1.00 93.75 87 LEU A CA 1
ATOM 716 C C . LEU A 1 87 ? -0.333 -5.823 -6.590 1.00 93.75 87 LEU A C 1
ATOM 718 O O . LEU A 1 87 ? 0.198 -5.924 -7.685 1.00 93.75 87 LEU A O 1
ATOM 722 N N . GLU A 1 88 ? -0.149 -6.721 -5.622 1.00 91.50 88 GLU A N 1
ATOM 723 C CA . GLU A 1 88 ? 0.794 -7.847 -5.718 1.00 91.50 88 GLU A CA 1
ATOM 724 C C . GLU A 1 88 ? 0.447 -8.845 -6.839 1.00 91.50 88 GLU A C 1
ATOM 726 O O . GLU A 1 88 ? 1.329 -9.544 -7.327 1.00 91.50 88 GLU A O 1
ATOM 731 N N . ALA A 1 89 ? -0.820 -8.917 -7.261 1.00 91.94 89 ALA A N 1
ATOM 732 C CA . ALA A 1 89 ? -1.266 -9.783 -8.354 1.00 91.94 89 ALA A CA 1
ATOM 733 C C . ALA A 1 89 ? -1.107 -9.169 -9.759 1.00 91.94 89 ALA A C 1
ATOM 735 O O . ALA A 1 89 ? -1.393 -9.849 -10.746 1.00 91.94 89 ALA A O 1
ATOM 736 N N . ARG A 1 90 ? -0.729 -7.889 -9.881 1.00 86.69 90 ARG A N 1
ATOM 737 C CA . ARG A 1 90 ? -0.497 -7.265 -11.190 1.00 86.69 90 ARG A CA 1
ATOM 738 C C . ARG A 1 90 ? 0.920 -7.564 -11.666 1.00 86.69 90 ARG A C 1
ATOM 740 O O . ARG A 1 90 ? 1.885 -7.141 -11.042 1.00 86.69 90 ARG A O 1
ATOM 747 N N . ASP A 1 91 ? 1.025 -8.213 -12.819 1.00 68.12 91 ASP A N 1
ATOM 748 C CA . ASP A 1 91 ? 2.302 -8.403 -13.501 1.00 68.12 91 ASP A CA 1
ATOM 749 C C . ASP A 1 91 ? 2.716 -7.104 -14.222 1.00 68.12 91 ASP A C 1
ATOM 751 O O . ASP A 1 91 ? 1.998 -6.618 -15.104 1.00 68.12 91 ASP A O 1
ATOM 755 N N . TYR A 1 92 ? 3.873 -6.550 -13.843 1.00 64.06 92 TYR A N 1
ATOM 756 C CA . TYR A 1 92 ? 4.562 -5.423 -14.489 1.00 64.06 92 TYR A CA 1
ATOM 757 C C . TYR A 1 92 ? 6.016 -5.808 -14.770 1.00 64.06 92 TYR A C 1
ATOM 759 O O . TYR A 1 92 ? 6.661 -6.404 -13.883 1.00 64.06 92 TYR A O 1
#

Organism: NCBI:txid158836

Foldseek 3Di:
DVPPLVPPPPDPPVVVNVVVVVVVVVVVVVVVVVVVVVVLVVVLVVLVVVLVVLVVQLVVCVVVVPPVSNVVSVVVSVVSVVVSVVSVPDDD

Sequence (92 aa):
MQREISYAEKHNNQHRFDGLKKALREVKDNCTDSKLRADHQEKIAEQKDEIAERRQDLQEAKEKGDAEKIAKRERKLQEAQDELKALEARDY

pLDDT: mean 84.86, std 15.78, range [48.03, 98.31]

InterPro domains:
  IPR009468 Protein of unknown function DUF1090 [PF06476] (2-85)